Protein AF-A0A9W6ZUV3-F1 (afdb_monomer_lite)

pLDDT: mean 76.98, std 21.18, range [39.19, 98.31]

Secondary structure (DSSP, 8-state):
-EEEEE-TT--TTHHHHHHHHHHHHHHHTS-EEEEEEE--TTGGGG---EEEEEE--SSHHHHHHHHHTSHHHHTT-EEEEEE----S--TTSSS----TT-TT--S-----TTTTTPPPGGG-TT--

Organism: NCBI:txid2557542

InterPro domains:
  IPR005545 YCII-related [PF03795] (5-86)
  IPR011008 Dimeric alpha-beta barrel [SSF54909] (9-85)
  IPR051807 Secondary metabolite biosynthesis-associated protein [PTHR33606] (9-88)

Radius of gyration: 17.1 Å; chains: 1; bounding box: 30×35×51 Å

Sequence (128 aa):
MAWCIDKADGVEGLRGRTRSRHLEYLTQSGRVVAAGPLFERGGEEEGPVGSLVILNAVSMEDARTFVEEDPYNEAGLFGEVTVRRINEADVSGKHGIGNKYEPEYRDPVEYELEDVGGYEKEKTPWLI

Foldseek 3Di:
DKWFFFDPVQPPCLCVVQVVVLVCLQVVVVFWPDKDFDDDPVPPVVHGGTMDTDGDAPDLVRQVVSVCPRSCNVSVGTPDMDDDDDDQQPLVLPDRCDDPVCVVRRDSDSDDSVRSPHDDCVRCVPPD

Structure (mmCIF, N/CA/C/O backbone):
data_AF-A0A9W6ZUV3-F1
#
_entry.id   AF-A0A9W6ZUV3-F1
#
loop_
_atom_site.group_PDB
_atom_site.id
_atom_site.type_symbol
_atom_site.label_atom_id
_atom_site.label_alt_id
_atom_site.label_comp_id
_atom_site.label_asym_id
_atom_site.label_entity_id
_atom_site.label_seq_id
_atom_site.pdbx_PDB_ins_code
_atom_site.Cartn_x
_atom_site.Cartn_y
_atom_site.Cartn_z
_atom_site.occupancy
_atom_site.B_iso_or_equiv
_atom_site.auth_seq_id
_atom_site.auth_comp_id
_atom_site.auth_asym_id
_atom_site.auth_atom_id
_atom_site.pdbx_PDB_model_num
ATOM 1 N N . MET A 1 1 ? 0.740 -1.193 8.320 1.00 92.56 1 MET A N 1
ATOM 2 C CA . MET A 1 1 ? 1.457 -1.104 7.031 1.00 92.56 1 MET A CA 1
ATOM 3 C C . MET A 1 1 ? 1.088 -2.281 6.151 1.00 92.56 1 MET A C 1
ATOM 5 O O . MET A 1 1 ? 0.877 -3.376 6.668 1.00 92.56 1 MET A O 1
ATOM 9 N N . ALA A 1 2 ? 1.100 -2.056 4.848 1.00 97.19 2 ALA A N 1
ATOM 10 C CA . ALA A 1 2 ? 1.035 -3.059 3.806 1.00 97.19 2 ALA A CA 1
ATOM 11 C C . ALA A 1 2 ? 2.252 -2.884 2.894 1.00 97.19 2 ALA A C 1
ATOM 13 O O . ALA A 1 2 ? 2.508 -1.786 2.403 1.00 97.19 2 ALA A O 1
ATOM 14 N N . TRP A 1 3 ? 3.021 -3.951 2.733 1.00 97.81 3 TRP A N 1
ATOM 15 C CA . TRP A 1 3 ? 4.139 -4.055 1.808 1.00 97.81 3 TRP A CA 1
ATOM 16 C C . TRP A 1 3 ? 3.718 -5.008 0.695 1.00 97.81 3 TRP A C 1
ATOM 18 O O . TRP A 1 3 ? 3.544 -6.200 0.950 1.00 97.81 3 TRP A O 1
ATOM 28 N N . CYS A 1 4 ? 3.513 -4.479 -0.504 1.00 97.62 4 CYS A N 1
ATOM 29 C CA . CYS A 1 4 ? 3.001 -5.227 -1.645 1.00 97.62 4 CYS A CA 1
ATOM 30 C C . CYS A 1 4 ? 4.066 -5.262 -2.740 1.00 97.62 4 CYS A C 1
ATOM 32 O O . CYS A 1 4 ? 4.550 -4.207 -3.145 1.00 97.62 4 CYS A O 1
ATOM 34 N N . ILE A 1 5 ? 4.426 -6.449 -3.219 1.00 96.62 5 ILE A N 1
ATOM 35 C CA . ILE A 1 5 ? 5.358 -6.642 -4.333 1.00 96.62 5 ILE A CA 1
ATOM 36 C C . ILE A 1 5 ? 4.553 -7.018 -5.572 1.00 96.62 5 ILE A C 1
ATOM 38 O O . ILE A 1 5 ? 3.717 -7.925 -5.523 1.00 96.62 5 ILE A O 1
ATOM 42 N N . ASP A 1 6 ? 4.784 -6.303 -6.669 1.00 95.31 6 ASP A N 1
ATOM 43 C CA . ASP A 1 6 ? 4.157 -6.576 -7.959 1.00 95.31 6 ASP A CA 1
ATOM 44 C C . ASP A 1 6 ? 4.676 -7.925 -8.498 1.00 95.31 6 ASP A C 1
ATOM 46 O O . ASP A 1 6 ? 5.790 -8.358 -8.194 1.00 95.31 6 ASP A O 1
ATOM 50 N N . LYS A 1 7 ? 3.875 -8.641 -9.291 1.00 93.56 7 LYS A N 1
ATOM 51 C CA . LYS A 1 7 ? 4.337 -9.898 -9.896 1.00 93.56 7 LYS A CA 1
ATOM 52 C C . LYS A 1 7 ? 5.512 -9.655 -10.849 1.00 93.56 7 LYS A C 1
ATOM 54 O O . LYS A 1 7 ? 5.503 -8.699 -11.619 1.00 93.56 7 LYS A O 1
ATOM 59 N N . ALA A 1 8 ? 6.482 -10.572 -10.849 1.00 82.94 8 ALA A N 1
ATOM 60 C CA . ALA A 1 8 ? 7.664 -10.504 -11.716 1.00 82.94 8 ALA A CA 1
ATOM 61 C C . ALA A 1 8 ? 7.333 -10.638 -13.214 1.00 82.94 8 ALA A C 1
ATOM 63 O O . ALA A 1 8 ? 8.040 -10.091 -14.053 1.00 82.94 8 ALA A O 1
ATOM 64 N N . ASP A 1 9 ? 6.245 -11.335 -13.554 1.00 73.88 9 ASP A N 1
ATOM 65 C CA . ASP A 1 9 ? 5.695 -11.399 -14.914 1.00 73.88 9 ASP A CA 1
ATOM 66 C C . ASP A 1 9 ? 4.763 -10.218 -15.230 1.00 73.88 9 ASP A C 1
ATOM 68 O O . ASP A 1 9 ? 4.047 -10.264 -16.232 1.00 73.88 9 ASP A O 1
ATOM 72 N N . GLY A 1 10 ? 4.792 -9.193 -14.361 1.00 59.16 10 GLY A N 1
ATOM 73 C CA . GLY A 1 10 ? 4.037 -7.947 -14.358 1.00 59.16 10 GLY A CA 1
ATOM 74 C C . GLY A 1 10 ? 3.217 -7.757 -15.614 1.00 59.16 10 GLY A C 1
ATOM 75 O O . GLY A 1 10 ? 3.744 -7.296 -16.623 1.00 59.16 10 GLY A O 1
ATOM 76 N N . VAL A 1 11 ? 1.936 -8.143 -15.540 1.00 66.31 11 VAL A N 1
ATOM 77 C CA . VAL A 1 11 ? 1.002 -8.107 -16.670 1.00 66.31 11 VAL A CA 1
ATOM 78 C C . VAL A 1 11 ? 1.146 -6.752 -17.352 1.00 66.31 11 VAL A C 1
ATOM 80 O O . VAL A 1 11 ? 0.791 -5.726 -16.770 1.00 66.31 11 VAL A O 1
ATOM 83 N N . GLU A 1 12 ? 1.738 -6.737 -18.545 1.00 74.81 12 GLU A N 1
ATOM 84 C CA . GLU A 1 12 ? 2.326 -5.529 -19.122 1.00 74.81 12 GLU A CA 1
ATOM 85 C C . GLU A 1 12 ? 1.331 -4.352 -19.097 1.00 74.81 12 GLU A C 1
ATOM 87 O O . GLU A 1 12 ? 0.171 -4.451 -19.524 1.00 74.81 12 GLU A O 1
ATOM 92 N N . GLY A 1 13 ? 1.749 -3.236 -18.492 1.00 86.94 13 GLY A N 1
ATOM 93 C CA . GLY A 1 13 ? 0.943 -2.020 -18.345 1.00 86.94 13 GLY A CA 1
ATOM 94 C C . GLY A 1 13 ? -0.240 -2.089 -17.362 1.00 86.94 13 GLY A C 1
ATOM 95 O O . GLY A 1 13 ? -0.977 -1.108 -17.258 1.00 86.94 13 GLY A O 1
ATOM 96 N N . LEU A 1 14 ? -0.451 -3.193 -16.633 1.00 93.56 14 LEU A N 1
ATOM 97 C CA . LEU A 1 14 ? -1.569 -3.350 -15.688 1.00 93.56 14 LEU A CA 1
ATOM 98 C C . LEU A 1 14 ? -1.552 -2.281 -14.598 1.00 93.56 14 LEU A C 1
ATOM 100 O O . LEU A 1 14 ? -2.570 -1.632 -14.367 1.00 93.56 14 LEU A O 1
ATOM 104 N N . ARG A 1 15 ? -0.382 -2.024 -14.003 1.00 94.38 15 ARG A N 1
ATOM 105 C CA . ARG A 1 15 ? -0.209 -0.941 -13.030 1.00 94.38 15 ARG A CA 1
ATOM 106 C C . ARG A 1 15 ? -0.665 0.400 -13.601 1.00 94.38 15 ARG A C 1
ATOM 108 O O . ARG A 1 15 ? -1.465 1.087 -12.979 1.00 94.38 15 ARG A O 1
ATOM 115 N N . GLY A 1 16 ? -0.220 0.750 -14.808 1.00 94.00 16 GLY A N 1
ATOM 116 C CA . GLY A 1 16 ? -0.600 2.003 -15.466 1.00 94.00 16 GLY A CA 1
ATOM 117 C C . GLY A 1 16 ? -2.112 2.134 -15.677 1.00 94.00 16 GLY A C 1
ATOM 118 O O . GLY A 1 16 ? -2.683 3.175 -15.360 1.00 94.00 16 GLY A O 1
ATOM 119 N N . ARG A 1 17 ? -2.774 1.066 -16.143 1.00 96.00 17 ARG A N 1
ATOM 120 C CA . ARG A 1 17 ? -4.230 1.048 -16.383 1.00 96.00 17 ARG A CA 1
ATOM 121 C C . ARG A 1 17 ? -5.056 1.135 -15.097 1.00 96.00 17 ARG A C 1
ATOM 123 O O . ARG A 1 17 ? -6.130 1.728 -15.107 1.00 96.00 17 ARG A O 1
ATOM 130 N N . THR A 1 18 ? -4.564 0.561 -14.002 1.00 96.88 18 THR A N 1
ATOM 131 C CA . THR A 1 18 ? -5.293 0.489 -12.724 1.00 96.88 18 THR A CA 1
ATOM 132 C C . THR A 1 18 ? -4.979 1.665 -11.788 1.00 96.88 18 THR A C 1
ATOM 134 O O . THR A 1 18 ? -5.743 1.944 -10.864 1.00 96.88 18 THR A O 1
ATOM 137 N N . ARG A 1 19 ? -3.897 2.413 -12.052 1.00 96.44 19 ARG A N 1
ATOM 138 C CA . ARG A 1 19 ? -3.347 3.446 -11.159 1.00 96.44 19 ARG A CA 1
ATOM 139 C C . ARG A 1 19 ? -4.362 4.474 -10.681 1.00 96.44 19 ARG A C 1
ATOM 141 O O . ARG A 1 19 ? -4.370 4.793 -9.497 1.00 96.44 19 ARG A O 1
ATOM 148 N N . SER A 1 20 ? -5.206 4.997 -11.568 1.00 97.88 20 SER A N 1
ATOM 149 C CA . SER A 1 20 ? -6.175 6.032 -11.186 1.00 97.88 20 SER A CA 1
ATOM 150 C C . SER A 1 20 ? -7.177 5.521 -10.149 1.00 97.88 20 SER A C 1
ATOM 152 O O . SER A 1 20 ? -7.421 6.210 -9.166 1.00 97.88 20 SER A O 1
ATOM 154 N N . ARG A 1 21 ? -7.680 4.289 -10.317 1.00 98.31 21 ARG A N 1
ATOM 155 C CA . ARG A 1 21 ? -8.601 3.656 -9.358 1.00 98.31 21 ARG A CA 1
ATOM 156 C C . ARG A 1 21 ? -7.917 3.385 -8.023 1.00 98.31 21 ARG A C 1
ATOM 158 O O . ARG A 1 21 ? -8.500 3.653 -6.983 1.00 98.31 21 ARG A O 1
ATOM 165 N N . HIS A 1 22 ? -6.678 2.894 -8.057 1.00 97.88 22 HIS A N 1
ATOM 166 C CA . HIS A 1 22 ? -5.876 2.683 -6.851 1.00 97.88 22 HIS A CA 1
ATOM 167 C C . HIS A 1 22 ? -5.687 3.987 -6.057 1.00 97.88 22 HIS A C 1
ATOM 169 O O . HIS A 1 22 ? -5.973 4.038 -4.865 1.00 97.88 22 HIS A O 1
ATOM 175 N N . LEU A 1 23 ? -5.268 5.073 -6.714 1.00 97.38 23 LEU A N 1
ATOM 176 C CA . LEU A 1 23 ? -5.076 6.367 -6.049 1.00 97.38 23 LEU A CA 1
ATOM 177 C C . LEU A 1 23 ? -6.385 6.945 -5.499 1.00 97.38 23 LEU A C 1
ATOM 179 O O . LEU A 1 23 ? -6.396 7.516 -4.409 1.00 97.38 23 LEU A O 1
ATOM 183 N N . GLU A 1 24 ? -7.486 6.790 -6.232 1.00 97.62 24 GLU A N 1
ATOM 184 C CA . GLU A 1 24 ? -8.810 7.200 -5.771 1.00 97.62 24 GLU A CA 1
ATOM 185 C C . GLU A 1 24 ? -9.232 6.412 -4.523 1.00 97.62 24 GLU A C 1
ATOM 187 O O . GLU A 1 24 ? -9.605 7.022 -3.526 1.00 97.62 24 GLU A O 1
ATOM 192 N N . TYR A 1 25 ? -9.062 5.086 -4.526 1.00 97.56 25 TYR A N 1
ATOM 193 C CA . TYR A 1 25 ? -9.336 4.218 -3.376 1.00 97.56 25 TYR A CA 1
ATOM 194 C C . TYR A 1 25 ? -8.547 4.646 -2.130 1.00 97.56 25 TYR A C 1
ATOM 196 O O . TYR A 1 25 ? -9.120 4.861 -1.058 1.00 97.56 25 TYR A O 1
ATOM 204 N N . LEU A 1 26 ? -7.233 4.856 -2.279 1.00 94.31 26 LEU A N 1
ATOM 205 C CA . LEU A 1 26 ? -6.378 5.286 -1.173 1.00 94.31 26 LEU A CA 1
ATOM 206 C C . LEU A 1 26 ? -6.789 6.657 -0.623 1.00 94.31 26 LEU A C 1
ATOM 208 O O . LEU A 1 26 ? -6.892 6.822 0.594 1.00 94.31 26 LEU A O 1
ATOM 212 N N . THR A 1 27 ? -7.038 7.637 -1.495 1.00 89.94 27 THR A N 1
ATOM 213 C CA . THR A 1 27 ? -7.353 9.013 -1.077 1.00 89.94 27 THR A CA 1
ATOM 214 C C . THR A 1 27 ? -8.757 9.146 -0.487 1.00 89.94 27 THR A C 1
ATOM 216 O O . THR A 1 27 ? -8.913 9.791 0.549 1.00 89.94 27 THR A O 1
ATOM 219 N N . GLN A 1 28 ? -9.767 8.497 -1.076 1.00 89.69 28 GLN A N 1
ATOM 220 C CA . GLN A 1 28 ? -11.147 8.522 -0.575 1.00 89.69 28 GLN A CA 1
ATOM 221 C C . GLN A 1 28 ? -11.310 7.804 0.765 1.00 89.69 28 GLN A C 1
ATOM 223 O O . GLN A 1 28 ? -12.221 8.138 1.520 1.00 89.69 28 GLN A O 1
ATOM 228 N N . SER A 1 29 ? -10.423 6.859 1.096 1.00 88.50 29 SER A N 1
ATOM 229 C CA . SER A 1 29 ? -10.483 6.148 2.376 1.00 88.50 29 SER A CA 1
ATOM 230 C C . SER A 1 29 ? -10.389 7.075 3.593 1.00 88.50 29 SER A C 1
ATOM 232 O O . SER A 1 29 ? -10.941 6.760 4.645 1.00 88.50 29 SER A O 1
ATOM 234 N N . GLY A 1 30 ? -9.643 8.183 3.484 1.00 83.38 30 GLY A N 1
ATOM 235 C CA . GLY A 1 30 ? -9.302 9.055 4.611 1.00 83.38 30 GLY A CA 1
ATOM 236 C C . GLY A 1 30 ? -8.414 8.406 5.686 1.00 83.38 30 GLY A C 1
ATOM 237 O O . GLY A 1 30 ? -8.157 9.030 6.713 1.00 83.38 30 GLY A O 1
ATOM 238 N N . ARG A 1 31 ? -7.940 7.169 5.476 1.00 83.38 31 ARG A N 1
ATOM 239 C CA . ARG A 1 31 ? -7.194 6.374 6.472 1.00 83.38 31 ARG A CA 1
ATOM 240 C C . ARG A 1 31 ? -5.705 6.231 6.158 1.00 83.38 31 ARG A C 1
ATOM 242 O O . ARG A 1 31 ? -4.945 5.783 7.015 1.00 83.38 31 ARG A O 1
ATOM 249 N N . VAL A 1 32 ? -5.279 6.576 4.944 1.00 86.06 32 VAL A N 1
ATOM 250 C CA . VAL A 1 32 ? -3.884 6.449 4.500 1.00 86.06 32 VAL A CA 1
ATOM 251 C C . VAL A 1 32 ? -3.042 7.591 5.069 1.00 86.06 32 VAL A C 1
ATOM 253 O O . VAL A 1 32 ? -3.344 8.762 4.863 1.00 86.06 32 VAL A O 1
ATOM 256 N N . VAL A 1 33 ? -1.967 7.236 5.772 1.00 85.25 33 VAL A N 1
ATOM 257 C CA . VAL A 1 33 ? -0.977 8.168 6.335 1.00 85.25 33 VAL A CA 1
ATOM 258 C C . VAL A 1 33 ? 0.105 8.479 5.304 1.00 85.25 33 VAL A C 1
ATOM 260 O O . VAL A 1 33 ? 0.477 9.631 5.114 1.00 85.25 33 VAL A O 1
ATOM 263 N N . ALA A 1 34 ? 0.604 7.445 4.625 1.00 88.81 34 ALA A N 1
ATOM 264 C CA . ALA A 1 34 ? 1.596 7.562 3.565 1.00 88.81 34 ALA A CA 1
ATOM 265 C C . ALA A 1 34 ? 1.447 6.392 2.594 1.00 88.81 34 ALA A C 1
ATOM 267 O O . ALA A 1 34 ? 1.195 5.265 3.017 1.00 88.81 34 ALA A O 1
ATOM 268 N N . ALA A 1 35 ? 1.629 6.635 1.301 1.00 94.75 35 ALA A N 1
ATOM 269 C CA . ALA A 1 35 ? 1.659 5.576 0.304 1.00 94.75 35 ALA A CA 1
ATOM 270 C C . ALA A 1 35 ? 2.578 5.952 -0.857 1.00 94.75 35 ALA A C 1
ATOM 272 O O . ALA A 1 35 ? 2.655 7.122 -1.232 1.00 94.75 35 ALA A O 1
ATOM 273 N N . GLY A 1 36 ? 3.252 4.966 -1.442 1.00 95.38 36 GLY A N 1
ATOM 274 C CA . GLY A 1 36 ? 4.124 5.205 -2.585 1.00 95.38 36 GLY A CA 1
ATOM 275 C C . GLY A 1 36 ? 4.620 3.930 -3.262 1.00 95.38 36 GLY A C 1
ATOM 276 O O . GLY A 1 36 ? 4.547 2.846 -2.675 1.00 95.38 36 GLY A O 1
ATOM 277 N N . PRO A 1 37 ? 5.104 4.047 -4.511 1.00 95.69 37 PRO A N 1
ATOM 278 C CA . PRO A 1 37 ? 5.762 2.949 -5.200 1.00 95.69 37 PRO A CA 1
ATOM 279 C C . PRO A 1 37 ? 7.069 2.547 -4.508 1.00 95.69 37 PRO A C 1
ATOM 281 O O . PRO A 1 37 ? 7.791 3.387 -3.973 1.00 95.69 37 PRO A O 1
ATOM 284 N N . LEU A 1 38 ? 7.378 1.257 -4.569 1.00 94.50 38 LEU A N 1
ATOM 285 C CA . LEU A 1 38 ? 8.695 0.717 -4.248 1.00 94.50 38 LEU A CA 1
ATOM 286 C C . LEU A 1 38 ? 9.530 0.653 -5.525 1.00 94.50 38 LEU A C 1
ATOM 288 O O . LEU A 1 38 ? 9.011 0.269 -6.571 1.00 94.50 38 LEU A O 1
ATOM 292 N N . PHE A 1 39 ? 10.814 0.982 -5.424 1.00 91.75 39 PHE A N 1
ATOM 293 C CA . PHE A 1 39 ? 11.781 0.882 -6.515 1.00 91.75 39 PHE A CA 1
ATOM 294 C C . PHE A 1 39 ? 12.953 0.006 -6.085 1.00 91.75 39 PHE A C 1
ATOM 296 O O . PHE A 1 39 ? 13.329 -0.005 -4.909 1.00 91.75 39 PHE A O 1
ATOM 303 N N . GLU A 1 40 ? 13.538 -0.712 -7.039 1.00 87.25 40 GLU A N 1
ATOM 304 C CA . GLU A 1 40 ? 14.823 -1.374 -6.837 1.00 87.25 40 GLU A CA 1
ATOM 305 C C . GLU A 1 40 ? 15.988 -0.384 -6.966 1.00 87.25 40 GLU A C 1
ATOM 307 O O . GLU A 1 40 ? 15.811 0.828 -7.096 1.00 87.25 40 GLU A O 1
ATOM 312 N N . ARG A 1 41 ? 17.220 -0.895 -6.874 1.00 83.88 41 ARG A N 1
ATOM 313 C CA . ARG A 1 41 ? 18.443 -0.087 -6.832 1.00 83.88 41 ARG A CA 1
ATOM 314 C C . ARG A 1 41 ? 18.620 0.824 -8.056 1.00 83.88 41 ARG A C 1
ATOM 316 O O . ARG A 1 41 ? 19.276 1.854 -7.910 1.00 83.88 41 ARG A O 1
ATOM 323 N N . GLY A 1 42 ? 18.061 0.471 -9.216 1.00 75.56 42 GLY A N 1
ATOM 324 C CA . GLY A 1 42 ? 18.061 1.320 -10.413 1.00 75.56 42 GLY A CA 1
ATOM 325 C C . GLY A 1 42 ? 17.146 2.545 -10.322 1.00 75.56 42 GLY A C 1
ATOM 326 O O . GLY A 1 42 ? 17.233 3.440 -11.158 1.00 75.56 42 GLY A O 1
ATOM 327 N N . GLY A 1 43 ? 16.321 2.640 -9.277 1.00 80.38 43 GLY A N 1
ATOM 328 C CA . GLY A 1 43 ? 15.460 3.789 -9.028 1.00 80.38 43 GLY A CA 1
ATOM 329 C C . GLY A 1 43 ? 14.272 3.856 -9.985 1.00 80.38 43 GLY A C 1
ATOM 330 O O . GLY A 1 43 ? 13.755 2.840 -10.439 1.00 80.38 43 GLY A O 1
ATOM 331 N N . GLU A 1 44 ? 13.809 5.073 -10.266 1.00 81.44 44 GLU A N 1
ATOM 332 C CA . GLU A 1 44 ? 12.564 5.299 -11.010 1.00 81.44 44 GLU A CA 1
ATOM 333 C C . GLU A 1 44 ? 12.627 4.870 -12.483 1.00 81.44 44 GLU A C 1
ATOM 335 O O . GLU A 1 44 ? 11.585 4.562 -13.064 1.00 81.44 44 GLU A O 1
ATOM 340 N N . GLU A 1 45 ? 13.824 4.811 -13.080 1.00 81.81 45 GLU A N 1
ATOM 341 C CA . GLU A 1 45 ? 14.011 4.461 -14.497 1.00 81.81 45 GLU A CA 1
ATOM 342 C C . GLU A 1 45 ? 13.622 3.010 -14.813 1.00 81.81 45 GLU A C 1
ATOM 344 O O . GLU A 1 45 ? 13.134 2.727 -15.906 1.00 81.81 45 GLU A O 1
ATOM 349 N N . GLU A 1 46 ? 13.783 2.099 -13.850 1.00 83.62 46 GLU A N 1
ATOM 350 C CA . GLU A 1 46 ? 13.399 0.684 -13.982 1.00 83.62 46 GLU A CA 1
ATOM 351 C C . GLU A 1 46 ? 11.908 0.450 -13.690 1.00 83.62 46 GLU A C 1
ATOM 353 O O . GLU A 1 46 ? 11.370 -0.630 -13.935 1.00 83.62 46 GLU A O 1
ATOM 358 N N . GLY A 1 47 ? 11.216 1.490 -13.223 1.00 87.25 47 GLY A N 1
ATOM 359 C CA . GLY A 1 47 ? 9.818 1.428 -12.848 1.00 87.25 47 GLY A CA 1
ATOM 360 C C . GLY A 1 47 ? 9.579 0.808 -11.465 1.00 87.25 47 GLY A C 1
ATOM 361 O O . GLY A 1 47 ? 10.479 0.284 -10.810 1.00 87.25 47 GLY A O 1
ATOM 362 N N . PRO A 1 48 ? 8.340 0.923 -10.968 1.00 92.81 48 PRO A N 1
ATOM 363 C CA . PRO A 1 48 ? 7.980 0.434 -9.648 1.00 92.81 48 PRO A CA 1
ATOM 364 C C . PRO A 1 48 ? 7.896 -1.096 -9.610 1.00 92.81 48 PRO A C 1
ATOM 366 O O . PRO A 1 48 ? 7.319 -1.711 -10.503 1.00 92.81 48 PRO A O 1
ATOM 369 N N . VAL A 1 49 ? 8.380 -1.683 -8.518 1.00 94.06 49 VAL A N 1
ATOM 370 C CA . VAL A 1 49 ? 8.326 -3.132 -8.235 1.00 94.06 49 VAL A CA 1
ATOM 371 C C . VAL A 1 49 ? 7.287 -3.497 -7.174 1.00 94.06 49 VAL A C 1
ATOM 373 O O . VAL A 1 49 ? 7.165 -4.648 -6.762 1.00 94.06 49 VAL A O 1
ATOM 376 N N . GLY A 1 50 ? 6.544 -2.511 -6.679 1.00 95.44 50 GLY A N 1
ATOM 377 C CA . GLY A 1 50 ? 5.600 -2.710 -5.593 1.00 95.44 50 GLY A CA 1
ATOM 378 C C . GLY A 1 50 ? 5.027 -1.413 -5.052 1.00 95.44 50 GLY A C 1
ATOM 379 O O . GLY A 1 50 ? 5.204 -0.332 -5.623 1.00 95.44 50 GLY A O 1
ATOM 380 N N . SER A 1 51 ? 4.346 -1.524 -3.920 1.00 97.38 51 SER A N 1
ATOM 381 C CA . SER A 1 51 ? 3.763 -0.413 -3.180 1.00 97.38 51 SER A CA 1
ATOM 382 C C . SER A 1 51 ? 3.975 -0.602 -1.681 1.00 97.38 51 SER A C 1
ATOM 384 O O . SER A 1 51 ? 3.798 -1.694 -1.142 1.00 97.38 51 SER A O 1
ATOM 386 N N . LEU A 1 52 ? 4.292 0.490 -0.993 1.00 97.62 52 LEU A N 1
ATOM 387 C CA . LEU A 1 52 ? 4.201 0.587 0.458 1.00 97.62 52 LEU A CA 1
ATOM 388 C C . LEU A 1 52 ? 3.000 1.462 0.805 1.00 97.62 52 LEU A C 1
ATOM 390 O O . LEU A 1 52 ? 2.890 2.579 0.305 1.00 97.62 52 LEU A O 1
ATOM 394 N N . VAL A 1 53 ? 2.129 0.967 1.684 1.00 96.44 53 VAL A N 1
ATOM 395 C CA . VAL A 1 53 ? 0.981 1.713 2.211 1.00 96.44 53 VAL A CA 1
ATOM 396 C C . VAL A 1 53 ? 1.013 1.693 3.736 1.00 96.44 53 VAL A C 1
ATOM 398 O O . VAL A 1 53 ? 1.015 0.643 4.381 1.00 96.44 53 VAL A O 1
ATOM 401 N N . ILE A 1 54 ? 1.025 2.869 4.345 1.00 92.88 54 ILE A N 1
ATOM 402 C CA . ILE A 1 54 ? 0.823 3.072 5.775 1.00 92.88 54 ILE A CA 1
ATOM 403 C C . ILE A 1 54 ? -0.588 3.619 5.951 1.00 92.88 54 ILE A C 1
ATOM 405 O O . ILE A 1 54 ? -0.925 4.668 5.410 1.00 92.88 54 ILE A O 1
ATOM 409 N N . LEU A 1 55 ? -1.406 2.895 6.708 1.00 87.75 55 LEU A N 1
ATOM 410 C CA . LEU A 1 55 ? -2.807 3.211 6.939 1.00 87.75 55 LEU A CA 1
ATOM 411 C C . LEU A 1 55 ? -3.190 2.975 8.396 1.00 87.75 55 LEU A C 1
ATOM 413 O O . LEU A 1 55 ? -2.607 2.111 9.062 1.00 87.75 55 LEU A O 1
ATOM 417 N N . ASN A 1 56 ? -4.208 3.706 8.832 1.00 83.00 56 ASN A N 1
ATOM 418 C CA . ASN A 1 56 ? -4.931 3.453 10.065 1.00 83.00 56 ASN A CA 1
ATOM 419 C C . ASN A 1 56 ? -6.036 2.425 9.817 1.00 83.00 56 ASN A C 1
ATOM 421 O O . ASN A 1 56 ? -6.757 2.491 8.822 1.00 83.00 56 ASN A O 1
ATOM 425 N N . ALA A 1 57 ? -6.157 1.469 10.730 1.00 81.50 57 ALA A N 1
ATOM 426 C CA . ALA A 1 57 ? -7.148 0.406 10.669 1.00 81.50 57 ALA A CA 1
ATOM 427 C C . ALA A 1 57 ? -7.597 0.054 12.086 1.00 81.50 57 ALA A C 1
ATOM 429 O O . ALA A 1 57 ? -6.791 0.071 13.019 1.00 81.50 57 ALA A O 1
ATOM 430 N N . VAL A 1 58 ? -8.872 -0.292 12.248 1.00 78.88 58 VAL A N 1
ATOM 431 C CA . VAL A 1 58 ? -9.436 -0.618 13.574 1.00 78.88 58 VAL A CA 1
ATOM 432 C C . VAL A 1 58 ? -9.034 -2.015 14.054 1.00 78.88 58 VAL A C 1
ATOM 434 O O . VAL A 1 58 ? -9.173 -2.343 15.232 1.00 78.88 58 VAL A O 1
ATOM 437 N N . SER A 1 59 ? -8.517 -2.854 13.153 1.00 79.19 59 SER A N 1
ATOM 438 C CA . SER A 1 59 ? -7.981 -4.178 13.461 1.00 79.19 59 SER A CA 1
ATOM 439 C C . SER A 1 59 ? -7.008 -4.653 12.375 1.00 79.19 59 SER A C 1
ATOM 441 O O . SER A 1 59 ? -6.907 -4.073 11.294 1.00 79.19 59 SER A O 1
ATOM 443 N N . MET A 1 60 ? -6.295 -5.752 12.641 1.00 84.00 60 MET A N 1
ATOM 444 C CA . MET A 1 60 ? -5.480 -6.416 11.613 1.00 84.00 60 MET A CA 1
ATOM 445 C C . MET A 1 60 ? -6.320 -7.005 10.473 1.00 84.00 60 MET A C 1
ATOM 447 O O . MET A 1 60 ? -5.804 -7.164 9.373 1.00 84.00 60 MET A O 1
ATOM 451 N N . GLU A 1 61 ? -7.577 -7.364 10.731 1.00 89.12 61 GLU A N 1
ATOM 452 C CA . GLU A 1 61 ? -8.496 -7.898 9.721 1.00 89.12 61 GLU A CA 1
ATOM 453 C C . GLU A 1 61 ? -9.037 -6.784 8.817 1.00 89.12 61 GLU A C 1
ATOM 455 O O . GLU A 1 61 ? -9.013 -6.932 7.600 1.00 89.12 61 GLU A O 1
ATOM 460 N N . ASP A 1 62 ? -9.391 -5.630 9.394 1.00 86.06 62 ASP A N 1
ATOM 461 C CA . ASP A 1 62 ? -9.750 -4.410 8.653 1.00 86.06 62 ASP A CA 1
ATOM 462 C C . ASP A 1 62 ? -8.585 -3.963 7.752 1.00 86.06 62 ASP A C 1
ATOM 464 O O . ASP A 1 62 ? -8.771 -3.719 6.564 1.00 86.06 62 ASP A O 1
ATOM 468 N N . ALA A 1 63 ? -7.350 -3.978 8.273 1.00 91.56 63 ALA A N 1
ATOM 469 C CA . ALA A 1 63 ? -6.159 -3.660 7.483 1.00 91.56 63 ALA A CA 1
ATOM 470 C C . ALA A 1 63 ? -5.924 -4.633 6.316 1.00 91.56 63 ALA A C 1
ATOM 472 O O . ALA A 1 63 ? -5.450 -4.214 5.265 1.00 91.56 63 ALA A O 1
ATOM 473 N N . ARG A 1 64 ? -6.202 -5.931 6.501 1.00 96.06 64 ARG A N 1
ATOM 474 C CA . ARG A 1 64 ? -6.067 -6.931 5.430 1.00 96.06 64 ARG A CA 1
ATOM 475 C C . ARG A 1 64 ? -7.139 -6.746 4.372 1.00 96.06 64 ARG A C 1
ATOM 477 O O . ARG A 1 64 ? -6.786 -6.656 3.206 1.00 96.06 64 ARG A O 1
ATOM 484 N N . THR A 1 65 ? -8.391 -6.598 4.796 1.00 96.56 65 THR A N 1
ATOM 485 C CA . THR A 1 65 ? -9.534 -6.361 3.904 1.00 96.56 65 THR A CA 1
ATOM 486 C C . THR A 1 65 ? -9.281 -5.138 3.024 1.00 96.56 65 THR A C 1
ATOM 488 O O . THR A 1 65 ? -9.417 -5.217 1.810 1.00 96.56 65 THR A O 1
ATOM 491 N N . PHE A 1 66 ? -8.782 -4.043 3.607 1.00 96.06 66 PHE A N 1
ATOM 492 C CA . PHE A 1 66 ? -8.426 -2.839 2.851 1.00 96.06 66 PHE A CA 1
ATOM 493 C C . PHE A 1 66 ? -7.402 -3.100 1.733 1.00 96.06 66 PHE A C 1
ATOM 495 O O . PHE A 1 66 ? -7.486 -2.542 0.645 1.00 96.06 66 PHE A O 1
ATOM 502 N N . VAL A 1 67 ? -6.398 -3.939 1.989 1.00 97.19 67 VAL A N 1
ATOM 503 C CA . VAL A 1 67 ? -5.376 -4.256 0.980 1.00 97.19 67 VAL A CA 1
ATOM 504 C C . VAL A 1 67 ? -5.898 -5.275 -0.032 1.00 97.19 67 VAL A C 1
ATOM 506 O O . VAL A 1 67 ? -5.510 -5.230 -1.196 1.00 97.19 67 VAL A O 1
ATOM 509 N N . GLU A 1 68 ? -6.784 -6.178 0.389 1.00 97.56 68 GLU A N 1
ATOM 510 C CA . GLU A 1 68 ? -7.440 -7.148 -0.488 1.00 97.56 68 GLU A CA 1
ATOM 511 C C . GLU A 1 68 ? -8.354 -6.464 -1.516 1.00 97.56 68 GLU A C 1
ATOM 513 O O . GLU A 1 68 ? -8.357 -6.865 -2.681 1.00 97.56 68 GLU A O 1
ATOM 518 N N . GLU A 1 69 ? -9.051 -5.405 -1.099 1.00 98.00 69 GLU A N 1
ATOM 519 C CA . GLU A 1 69 ? -9.937 -4.568 -1.922 1.00 98.00 69 GLU A CA 1
ATOM 520 C C . GLU A 1 69 ? -9.202 -3.467 -2.708 1.00 98.00 69 GLU A C 1
ATOM 522 O O . GLU A 1 69 ? -9.818 -2.738 -3.488 1.00 98.00 69 GLU A O 1
ATOM 527 N N . ASP A 1 70 ? -7.884 -3.325 -2.532 1.00 98.31 70 ASP A N 1
ATOM 528 C CA . ASP A 1 70 ? -7.097 -2.386 -3.327 1.00 98.31 70 ASP A CA 1
ATOM 529 C C . ASP A 1 70 ? -7.243 -2.739 -4.823 1.00 98.31 70 ASP A C 1
ATOM 531 O O . ASP A 1 70 ? -6.970 -3.881 -5.207 1.00 98.31 70 ASP A O 1
ATOM 535 N N . PRO A 1 71 ? -7.596 -1.786 -5.710 1.00 98.25 71 PRO A N 1
ATOM 536 C CA . PRO A 1 71 ? -7.731 -2.050 -7.139 1.00 98.25 71 PRO A CA 1
ATOM 537 C C . PRO A 1 71 ? -6.510 -2.714 -7.784 1.00 98.25 71 PRO A C 1
ATOM 539 O O . PRO A 1 71 ? -6.667 -3.484 -8.731 1.00 98.25 71 PRO A O 1
ATOM 542 N N . TYR A 1 72 ? -5.291 -2.451 -7.301 1.00 97.69 72 TYR A N 1
ATOM 543 C CA . TYR A 1 72 ? -4.103 -3.184 -7.744 1.00 97.69 72 TYR A CA 1
ATOM 544 C C . TYR A 1 72 ? -4.140 -4.660 -7.338 1.00 97.69 72 TYR A C 1
ATOM 546 O O . TYR A 1 72 ? -3.791 -5.518 -8.153 1.00 97.69 72 TYR A O 1
ATOM 554 N N . ASN A 1 73 ? -4.590 -4.968 -6.124 1.00 97.50 73 ASN A N 1
ATOM 555 C CA . ASN A 1 73 ? -4.751 -6.340 -5.664 1.00 97.50 73 ASN A CA 1
ATOM 556 C C . ASN A 1 73 ? -5.870 -7.063 -6.431 1.00 97.50 73 ASN A C 1
ATOM 558 O O . ASN A 1 73 ? -5.630 -8.141 -6.972 1.00 97.50 73 ASN A O 1
ATOM 562 N N . GLU A 1 74 ? -7.045 -6.441 -6.578 1.00 97.56 74 GLU A N 1
ATOM 563 C CA . GLU A 1 74 ? -8.175 -6.998 -7.341 1.00 97.56 74 GLU A CA 1
ATOM 564 C C . GLU A 1 74 ? -7.817 -7.266 -8.809 1.00 97.56 74 GLU A C 1
ATOM 566 O O . GLU A 1 74 ? -8.224 -8.269 -9.398 1.00 97.56 74 GLU A O 1
ATOM 571 N N . ALA A 1 75 ? -7.019 -6.380 -9.411 1.00 95.75 75 ALA A N 1
ATOM 572 C CA . ALA A 1 75 ? -6.517 -6.545 -10.770 1.00 95.75 75 ALA A CA 1
ATOM 573 C C . ALA A 1 75 ? -5.473 -7.672 -10.895 1.00 95.75 75 ALA A C 1
ATOM 575 O O . ALA A 1 75 ? -5.070 -8.013 -12.009 1.00 95.75 75 ALA A O 1
ATOM 576 N N . GLY A 1 76 ? -5.019 -8.238 -9.774 1.00 95.44 76 GLY A N 1
ATOM 577 C CA . GLY A 1 76 ? -4.005 -9.280 -9.722 1.00 95.44 76 GLY A CA 1
ATOM 578 C C . GLY A 1 76 ? -2.588 -8.770 -9.984 1.00 95.44 76 GLY A C 1
ATOM 579 O O . GLY A 1 76 ? -1.756 -9.570 -10.421 1.00 95.44 76 GLY A O 1
ATOM 580 N N . LEU A 1 77 ? -2.321 -7.475 -9.757 1.00 96.56 77 LEU A N 1
ATOM 581 C CA . LEU A 1 77 ? -0.992 -6.875 -9.914 1.00 96.56 77 LEU A CA 1
ATOM 582 C C . LEU A 1 77 ? -0.020 -7.385 -8.847 1.00 96.56 77 LEU A C 1
ATOM 584 O O . LEU A 1 77 ? 1.118 -7.718 -9.174 1.00 96.56 77 LEU A O 1
ATOM 588 N N . PHE A 1 78 ? -0.460 -7.446 -7.589 1.00 96.38 78 PHE A N 1
ATOM 589 C CA . PHE A 1 78 ? 0.385 -7.891 -6.486 1.00 96.38 78 PHE A CA 1
ATOM 590 C C . PHE A 1 78 ? 0.618 -9.405 -6.551 1.00 96.38 78 PHE A C 1
ATOM 592 O O . PHE A 1 78 ? -0.311 -10.198 -6.715 1.00 96.38 78 PHE A O 1
ATOM 599 N N . GLY A 1 79 ? 1.886 -9.798 -6.460 1.00 95.62 79 GLY A N 1
ATOM 600 C CA . GLY A 1 79 ? 2.323 -11.187 -6.329 1.00 95.62 79 GLY A CA 1
ATOM 601 C C . GLY A 1 79 ? 2.525 -11.593 -4.874 1.00 95.62 79 GL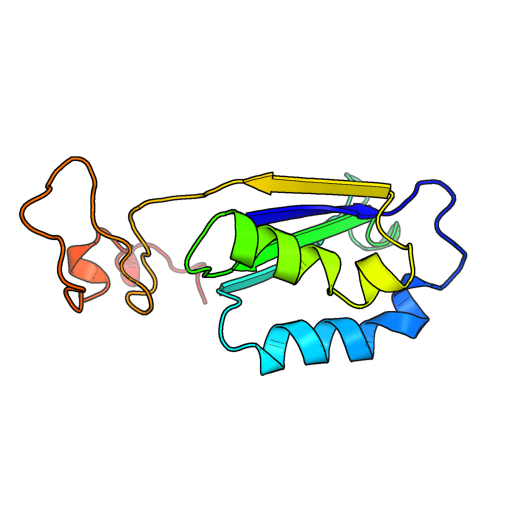Y A C 1
ATOM 602 O O . GLY A 1 79 ? 2.249 -12.733 -4.512 1.00 95.62 79 GLY A O 1
ATOM 603 N N . GLU A 1 80 ? 2.950 -10.648 -4.036 1.00 96.44 80 GLU A N 1
ATOM 604 C CA . GLU A 1 80 ? 3.094 -10.837 -2.596 1.00 96.44 80 GLU A CA 1
ATOM 605 C C . GLU A 1 80 ? 2.502 -9.640 -1.851 1.00 96.44 80 GLU A C 1
ATOM 607 O O . GLU A 1 80 ? 2.742 -8.490 -2.214 1.00 96.44 80 GLU A O 1
ATOM 612 N N . VAL A 1 81 ? 1.753 -9.912 -0.784 1.00 97.44 81 VAL A N 1
ATO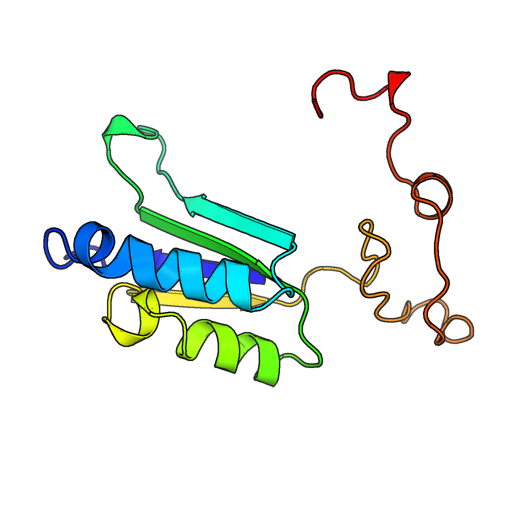M 613 C CA . VAL A 1 81 ? 1.199 -8.893 0.109 1.00 97.44 81 VAL A CA 1
ATOM 614 C C . VAL A 1 81 ? 1.554 -9.250 1.547 1.00 97.44 81 VAL A C 1
ATOM 616 O O . VAL A 1 81 ? 1.154 -10.290 2.067 1.00 97.44 81 VAL A O 1
ATOM 619 N N . THR A 1 82 ? 2.271 -8.353 2.219 1.00 97.94 82 THR A N 1
ATOM 620 C CA . THR A 1 82 ? 2.614 -8.467 3.635 1.00 97.94 82 THR A CA 1
ATOM 621 C C . THR A 1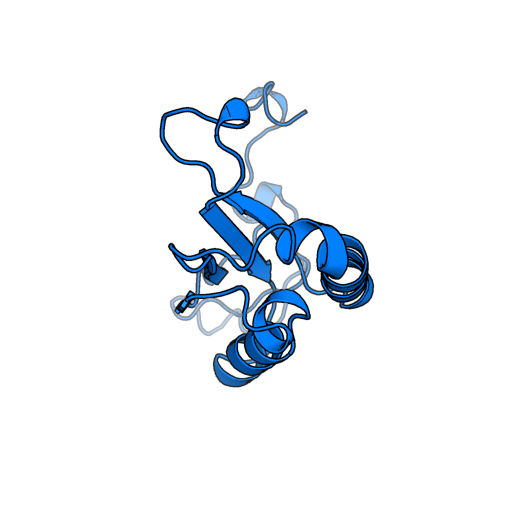 82 ? 1.960 -7.339 4.425 1.00 97.94 82 THR A C 1
ATOM 623 O O . THR A 1 82 ? 2.342 -6.176 4.314 1.00 97.94 82 THR A O 1
ATOM 626 N N . VAL A 1 83 ? 1.010 -7.684 5.298 1.00 96.56 83 VAL A N 1
ATOM 627 C CA . VAL A 1 83 ? 0.380 -6.731 6.226 1.00 96.56 83 VAL A CA 1
ATOM 628 C C . VAL A 1 83 ? 0.974 -6.897 7.620 1.00 96.56 83 VAL A C 1
ATOM 630 O O . VAL A 1 83 ? 0.950 -7.984 8.205 1.00 96.56 83 VAL A O 1
ATOM 633 N N . ARG A 1 84 ? 1.505 -5.808 8.176 1.00 94.25 84 ARG A N 1
ATOM 634 C CA . ARG A 1 84 ? 2.077 -5.766 9.528 1.00 94.25 84 ARG A CA 1
ATOM 635 C C . ARG A 1 84 ? 1.530 -4.574 10.296 1.00 94.25 84 ARG A C 1
ATOM 637 O O . ARG A 1 84 ? 1.406 -3.473 9.759 1.00 94.25 84 ARG A O 1
ATOM 644 N N . ARG A 1 85 ? 1.257 -4.776 11.583 1.00 87.38 85 ARG A N 1
ATOM 645 C CA . ARG A 1 85 ? 1.047 -3.663 12.509 1.00 87.38 85 ARG A CA 1
ATOM 646 C C . ARG A 1 85 ? 2.369 -2.913 12.664 1.00 87.38 85 ARG A C 1
ATOM 648 O O . ARG A 1 85 ? 3.392 -3.540 12.929 1.00 87.38 85 ARG A O 1
ATOM 655 N N . ILE A 1 86 ? 2.332 -1.596 12.496 1.00 74.31 86 ILE A N 1
ATOM 656 C CA . ILE A 1 86 ? 3.432 -0.705 12.869 1.00 74.31 86 ILE A CA 1
ATOM 657 C C . ILE A 1 86 ? 2.893 0.241 13.938 1.00 74.31 86 ILE A C 1
ATOM 659 O O . ILE A 1 86 ? 1.767 0.690 13.790 1.00 74.31 86 ILE A O 1
ATOM 663 N N . ASN A 1 87 ? 3.693 0.476 14.980 1.00 68.88 87 ASN A N 1
ATOM 664 C CA . ASN A 1 87 ? 3.453 1.355 16.135 1.00 68.88 87 ASN A CA 1
ATOM 665 C C . ASN A 1 87 ? 2.284 1.030 17.111 1.00 68.88 87 ASN A C 1
ATOM 667 O O . ASN A 1 87 ? 1.377 0.229 16.857 1.00 68.88 87 ASN A O 1
ATOM 671 N N . GLU A 1 88 ? 2.400 1.673 18.280 1.00 56.16 88 GLU A N 1
ATOM 672 C CA . GLU A 1 88 ? 1.312 2.174 19.148 1.00 56.16 88 GLU A CA 1
ATOM 673 C C . GLU A 1 88 ? 1.337 3.717 19.248 1.00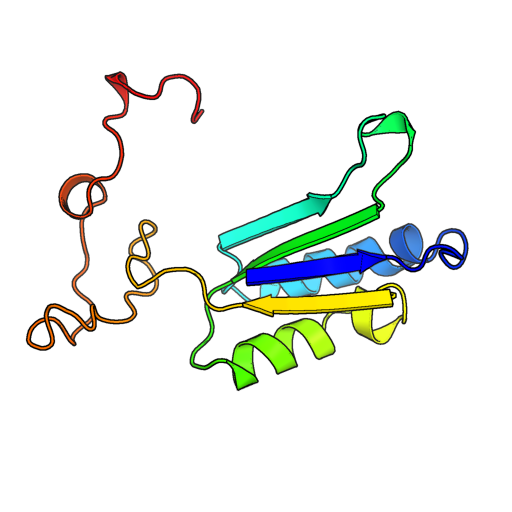 56.16 88 GLU A C 1
ATOM 675 O O . GLU A 1 88 ? 0.403 4.320 19.753 1.00 56.16 88 GLU A O 1
ATOM 680 N N . ALA A 1 89 ? 2.396 4.372 18.752 1.00 52.34 89 ALA A N 1
ATOM 681 C CA . ALA A 1 89 ? 2.555 5.824 18.750 1.00 52.34 89 ALA A CA 1
ATOM 682 C C . ALA A 1 89 ? 2.264 6.378 17.349 1.00 52.34 89 ALA A C 1
ATOM 684 O O . ALA A 1 89 ? 3.157 6.464 16.498 1.00 52.34 89 ALA A O 1
ATOM 685 N N . ASP A 1 90 ? 0.994 6.684 17.086 1.00 55.59 90 ASP A N 1
ATOM 686 C CA . ASP A 1 90 ? 0.597 7.499 15.940 1.00 55.59 90 ASP A CA 1
ATOM 687 C C . ASP A 1 90 ? 1.069 8.942 16.159 1.00 55.59 90 ASP A C 1
ATOM 689 O O . ASP A 1 90 ? 0.394 9.743 16.800 1.00 55.59 90 ASP A O 1
ATOM 693 N N . VAL A 1 91 ? 2.237 9.281 15.609 1.00 51.50 91 VAL A N 1
ATOM 694 C CA . VAL A 1 91 ? 2.783 10.647 15.666 1.00 51.50 91 VAL A CA 1
ATOM 695 C C . VAL A 1 91 ? 1.973 11.646 14.837 1.00 51.50 91 VAL A C 1
ATOM 697 O O . VAL A 1 91 ? 2.245 12.834 14.904 1.00 51.50 91 VAL A O 1
ATOM 700 N N . SER A 1 92 ? 0.987 11.205 14.044 1.00 50.38 92 SER A N 1
ATOM 701 C CA . SER A 1 92 ? 0.092 12.128 13.339 1.00 50.38 92 SER A CA 1
ATOM 702 C C . SER A 1 92 ? -1.001 12.709 14.241 1.00 50.38 92 SER A C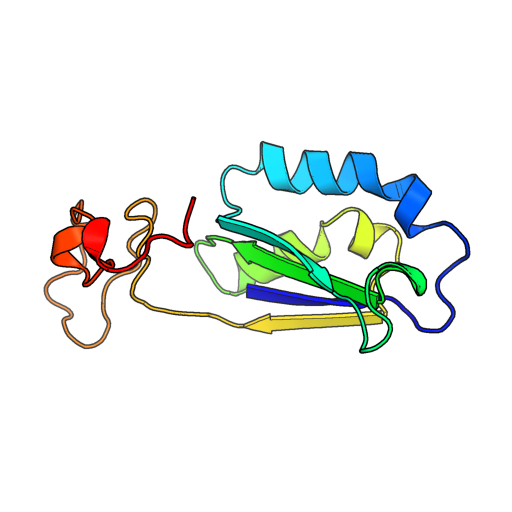 1
ATOM 704 O O . SER A 1 92 ? -1.688 13.636 13.816 1.00 50.38 92 SER A O 1
ATOM 706 N N . GLY A 1 93 ? -1.191 12.154 15.448 1.00 47.88 93 GLY A N 1
ATOM 707 C CA . GLY A 1 93 ? -2.211 12.575 16.414 1.00 47.88 93 GLY A CA 1
ATOM 708 C C . GLY A 1 93 ? -3.658 12.291 15.986 1.00 47.88 93 GLY A C 1
ATOM 709 O O . GLY A 1 93 ? -4.584 12.590 16.732 1.00 47.88 93 GLY A O 1
ATOM 710 N N . LYS A 1 94 ? -3.888 11.714 14.797 1.00 46.22 94 LYS A N 1
ATOM 711 C CA . LYS A 1 94 ? -5.238 11.549 14.230 1.00 46.22 94 LYS A CA 1
ATOM 712 C C . LYS A 1 94 ? -5.935 10.265 14.678 1.00 46.22 94 LYS A C 1
ATOM 714 O O . LYS A 1 94 ? -7.161 10.219 14.673 1.00 46.22 94 LYS A O 1
ATOM 719 N N . HIS A 1 95 ? -5.185 9.225 15.031 1.00 49.25 95 HIS A N 1
ATOM 720 C CA . HIS A 1 95 ? -5.707 7.907 15.385 1.00 49.25 95 HIS A CA 1
ATOM 721 C C . HIS A 1 95 ? -4.827 7.269 16.473 1.00 49.25 95 HIS A C 1
ATOM 723 O O . HIS A 1 95 ? -4.101 6.303 16.237 1.00 49.25 95 HIS A O 1
ATOM 729 N N . GLY A 1 96 ? -4.893 7.811 17.693 1.00 48.16 96 GLY A N 1
ATOM 730 C CA . GLY A 1 96 ? -4.235 7.224 18.861 1.00 48.16 96 GLY A CA 1
ATOM 731 C C . GLY A 1 96 ? -4.790 5.829 19.162 1.00 48.16 96 GLY A C 1
ATOM 732 O O . GLY A 1 96 ? -5.915 5.689 19.635 1.00 48.16 96 GLY A O 1
ATOM 733 N N . ILE A 1 97 ? -4.008 4.783 18.892 1.00 48.75 97 ILE A N 1
ATOM 734 C CA . ILE A 1 97 ? -4.296 3.433 19.382 1.00 48.75 97 ILE A CA 1
ATOM 735 C C . ILE A 1 97 ? -3.459 3.259 20.645 1.00 48.75 97 ILE A C 1
ATOM 737 O O . ILE A 1 97 ? -2.248 3.094 20.547 1.00 48.75 97 ILE A O 1
ATOM 741 N N . GLY A 1 98 ? -4.120 3.330 21.804 1.00 48.88 98 GLY A N 1
ATOM 742 C CA . GLY A 1 98 ? -3.506 3.406 23.132 1.00 48.88 98 GLY A CA 1
ATOM 743 C C . GLY A 1 98 ? -2.254 2.547 23.356 1.00 48.88 98 GLY A C 1
ATOM 744 O O . GLY A 1 98 ? -2.133 1.414 22.877 1.00 48.88 98 GLY A O 1
ATOM 745 N N . ASN A 1 99 ? -1.340 3.114 24.143 1.00 48.41 99 ASN A N 1
ATOM 746 C CA . ASN A 1 99 ? -0.071 2.527 24.555 1.00 48.41 99 ASN A CA 1
ATOM 747 C C . ASN A 1 99 ? -0.308 1.295 25.452 1.00 48.41 99 ASN A C 1
ATOM 749 O O . ASN A 1 99 ? -0.885 1.401 26.534 1.00 48.41 99 ASN A O 1
ATOM 753 N N . LYS A 1 100 ? 0.155 0.105 25.050 1.00 44.81 100 LYS A N 1
ATOM 754 C CA . LYS A 1 100 ? 0.011 -1.120 25.861 1.00 44.81 100 LYS A CA 1
ATOM 755 C C . LYS A 1 100 ? 0.886 -1.107 27.115 1.00 44.81 100 LYS A C 1
ATOM 757 O O . LYS A 1 100 ? 0.649 -1.913 28.014 1.00 44.81 100 LYS A O 1
ATOM 762 N N . TYR A 1 101 ? 1.923 -0.272 27.145 1.00 51.47 101 TYR A N 1
ATOM 763 C CA . TYR A 1 101 ? 2.829 -0.134 28.285 1.00 51.47 101 TYR A CA 1
ATOM 764 C C . TYR A 1 101 ? 2.300 0.850 29.328 1.00 51.47 101 TYR A C 1
ATOM 766 O O . TYR A 1 101 ? 2.739 0.802 30.472 1.00 51.47 101 TYR A O 1
ATOM 774 N N . GLU A 1 102 ? 1.321 1.675 28.957 1.00 56.84 102 GLU A N 1
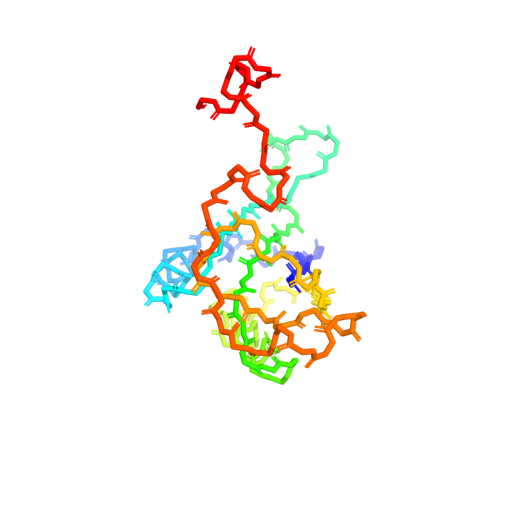ATOM 775 C CA . GLU A 1 102 ? 0.683 2.651 29.839 1.00 56.84 102 GLU A CA 1
ATOM 776 C C . GLU A 1 102 ? -0.848 2.526 29.725 1.00 56.84 102 GLU A C 1
ATOM 778 O O . GLU A 1 102 ? -1.524 3.384 29.156 1.00 56.84 102 GLU A O 1
ATOM 783 N N . PRO A 1 103 ? -1.424 1.420 30.235 1.00 53.03 103 PRO A N 1
ATOM 784 C CA . PRO A 1 103 ? -2.830 1.053 30.031 1.00 53.03 103 PRO A CA 1
ATOM 785 C C . PRO A 1 103 ? -3.860 2.037 30.617 1.00 53.03 103 PRO A C 1
ATOM 787 O O . PRO A 1 103 ? -5.056 1.882 30.357 1.00 53.03 103 PRO A O 1
ATOM 790 N N . GLU A 1 104 ? -3.416 3.019 31.402 1.00 53.56 104 GLU A N 1
ATOM 791 C CA . GLU A 1 104 ? -4.203 4.152 31.902 1.00 53.56 104 GLU A CA 1
ATOM 792 C C . GLU A 1 104 ? -4.467 5.241 30.848 1.00 53.56 104 GLU A C 1
ATOM 794 O O . GLU A 1 104 ? -5.465 5.949 30.956 1.00 53.56 104 GLU A O 1
ATOM 799 N N . TYR A 1 105 ? -3.667 5.312 29.777 1.00 51.66 105 TYR A N 1
ATOM 800 C CA . TYR A 1 105 ? -3.848 6.237 28.649 1.00 51.66 105 TYR A CA 1
ATOM 801 C C . TYR A 1 105 ? -4.542 5.536 27.474 1.00 51.66 105 TYR A C 1
ATOM 803 O O . TYR A 1 105 ? -4.016 5.403 26.368 1.00 51.66 105 TYR A O 1
ATOM 811 N N . ARG A 1 106 ? -5.733 4.998 27.757 1.00 47.12 106 ARG A N 1
ATOM 812 C CA . ARG A 1 106 ? -6.561 4.266 26.785 1.00 47.12 106 ARG A CA 1
ATOM 813 C C . ARG A 1 106 ? -7.443 5.161 25.921 1.00 47.12 106 ARG A C 1
ATOM 815 O O . ARG A 1 106 ? -7.883 4.709 24.864 1.00 47.12 106 ARG A O 1
ATOM 822 N N . ASP A 1 107 ? -7.703 6.379 26.375 1.00 45.50 107 ASP A N 1
ATOM 823 C CA . ASP A 1 107 ? -8.485 7.354 25.626 1.00 45.50 107 ASP A CA 1
ATOM 824 C C . ASP A 1 107 ? -7.590 8.062 24.598 1.00 45.50 107 ASP A C 1
ATOM 826 O O . ASP A 1 107 ? -6.407 8.274 24.876 1.00 45.50 107 ASP A O 1
ATOM 830 N N . PRO A 1 108 ? -8.114 8.420 23.409 1.00 45.16 108 PRO A N 1
ATOM 831 C CA . PRO A 1 108 ? -7.367 9.213 22.447 1.00 45.16 108 PRO A CA 1
ATOM 832 C C . PRO A 1 108 ? -7.051 10.564 23.085 1.00 45.16 108 PRO A C 1
ATOM 834 O O . PRO A 1 108 ? -7.916 11.430 23.205 1.00 45.16 108 PRO A O 1
ATOM 837 N N . VAL A 1 109 ? -5.815 10.726 23.540 1.00 47.09 109 VAL A N 1
ATOM 838 C CA . VAL A 1 109 ? -5.284 12.030 23.908 1.00 47.09 109 VAL A CA 1
ATOM 839 C C . VAL A 1 109 ? -4.941 12.717 22.589 1.00 47.09 109 VAL A C 1
ATOM 841 O O . VAL A 1 109 ? -4.199 12.159 21.777 1.00 47.09 109 VAL A O 1
ATOM 844 N N . GLU A 1 110 ? -5.514 13.896 22.341 1.00 45.34 110 GLU A N 1
ATOM 845 C CA . GLU A 1 110 ? -4.948 14.814 21.352 1.00 45.34 110 GLU A CA 1
ATOM 846 C C . GLU A 1 110 ? -3.552 15.175 21.857 1.00 45.34 110 GLU A C 1
ATOM 848 O O . GLU A 1 110 ? -3.398 15.981 22.771 1.00 45.34 110 GLU A O 1
ATOM 853 N N . TYR A 1 111 ? -2.538 14.489 21.342 1.00 46.09 111 TYR A N 1
ATOM 854 C CA . TYR A 1 111 ? -1.161 14.864 21.592 1.00 46.09 111 TYR A CA 1
ATOM 855 C C . TYR A 1 111 ? -0.788 15.964 20.607 1.00 46.09 111 TYR A C 1
ATOM 857 O O . TYR A 1 111 ? -0.924 15.782 19.392 1.00 46.09 111 TYR A O 1
ATOM 865 N N . GLU A 1 112 ? -0.273 17.079 21.116 1.00 48.44 112 GLU A N 1
ATOM 866 C CA . GLU A 1 112 ? 0.497 17.986 20.275 1.00 48.44 112 GLU A CA 1
ATOM 867 C C . GLU A 1 112 ? 1.738 17.226 19.778 1.00 48.44 112 GLU A C 1
ATOM 869 O O . GLU A 1 112 ? 2.297 16.383 20.484 1.00 48.44 112 GLU A O 1
ATOM 874 N N . LEU A 1 113 ? 2.185 17.492 18.547 1.00 42.12 113 LEU A N 1
ATOM 875 C CA . LEU A 1 113 ? 3.339 16.805 17.935 1.00 42.12 113 LEU A CA 1
ATOM 876 C C . LEU A 1 113 ? 4.592 16.826 18.829 1.00 42.12 113 LEU A C 1
ATOM 878 O O . LEU A 1 113 ? 5.404 15.901 18.792 1.00 42.12 113 LEU A O 1
ATOM 882 N N . GLU A 1 114 ? 4.733 17.872 19.637 1.00 45.16 114 GLU A N 1
ATOM 883 C CA . GLU A 1 114 ? 5.821 18.068 20.593 1.00 45.16 114 GLU A CA 1
ATOM 884 C C . GLU A 1 114 ? 5.747 17.085 21.781 1.00 45.16 114 GLU A C 1
ATOM 886 O O . GLU A 1 114 ? 6.784 16.631 22.265 1.00 45.16 114 GLU A O 1
ATOM 891 N N . ASP A 1 115 ? 4.543 16.671 22.189 1.00 45.41 115 ASP A N 1
ATOM 892 C CA . ASP A 1 115 ? 4.303 15.807 23.355 1.00 45.41 115 ASP A CA 1
ATOM 893 C C . ASP A 1 115 ? 4.577 14.319 23.078 1.00 45.41 115 ASP A C 1
ATOM 895 O O . ASP A 1 115 ? 4.857 13.548 23.996 1.00 45.41 115 ASP A O 1
ATOM 899 N N . VAL A 1 116 ? 4.540 13.899 21.808 1.00 48.38 116 VAL A N 1
ATOM 900 C CA . VAL A 1 116 ? 4.825 12.513 21.369 1.00 48.38 116 VAL A CA 1
ATOM 901 C C . VAL A 1 116 ? 6.243 12.326 20.828 1.00 48.38 116 VAL A C 1
ATOM 903 O O . VAL A 1 116 ? 6.553 11.303 20.214 1.00 48.38 116 VAL A O 1
ATOM 906 N N . GLY A 1 117 ? 7.128 13.300 21.057 1.00 41.78 117 GLY A N 1
ATOM 907 C CA . GLY A 1 117 ? 8.512 13.239 20.588 1.00 41.78 117 GLY A CA 1
ATOM 908 C C . GLY A 1 117 ? 8.658 13.473 19.083 1.00 41.78 117 GLY A C 1
ATOM 909 O O . GLY A 1 117 ? 9.596 12.958 18.469 1.00 41.78 117 GLY A O 1
ATOM 910 N N . GLY A 1 118 ? 7.742 14.237 18.480 1.00 49.16 118 GLY A N 1
ATOM 911 C CA . GLY A 1 118 ? 7.943 14.811 17.155 1.00 49.16 118 GLY A CA 1
ATOM 912 C C . GLY A 1 118 ? 9.192 15.695 17.124 1.00 49.16 118 GLY A C 1
ATOM 913 O O . GLY A 1 118 ? 9.639 16.235 18.137 1.00 49.16 118 GLY A O 1
ATOM 914 N N . TYR A 1 119 ? 9.815 15.808 15.956 1.00 45.19 119 TYR A N 1
ATOM 915 C CA . TYR A 1 119 ? 11.052 16.567 15.832 1.00 45.19 119 TYR A CA 1
ATOM 916 C C . TYR A 1 119 ? 10.778 18.074 15.768 1.00 45.19 119 TYR A C 1
ATOM 918 O O . TYR A 1 119 ? 9.956 18.520 14.970 1.00 45.19 119 TYR A O 1
ATOM 926 N N . GLU A 1 120 ? 11.528 18.859 16.548 1.00 49.03 120 GLU A N 1
ATOM 927 C CA . GLU A 1 120 ? 11.549 20.322 16.428 1.00 49.03 120 GLU A CA 1
ATOM 928 C C . GLU A 1 120 ? 11.851 20.734 14.978 1.00 49.03 120 GLU A C 1
ATOM 930 O O . GLU A 1 120 ? 12.753 20.192 14.320 1.00 49.03 120 GLU A O 1
ATOM 935 N N . LYS A 1 121 ? 11.104 21.722 14.485 1.00 49.88 121 LYS A N 1
ATOM 936 C CA . LYS A 1 121 ? 11.181 22.210 13.103 1.00 49.88 121 LYS A CA 1
ATOM 937 C C . LYS A 1 121 ? 12.580 22.722 12.753 1.00 49.88 121 LYS A C 1
ATOM 939 O O . LYS A 1 121 ? 13.067 22.533 11.641 1.00 49.88 121 LYS A O 1
ATOM 944 N N . GLU A 1 122 ? 13.266 23.306 13.726 1.00 57.34 122 GLU A N 1
ATOM 945 C CA . GLU A 1 122 ? 14.632 23.819 13.626 1.00 57.34 122 GLU A CA 1
ATOM 946 C C . GLU A 1 122 ? 15.670 22.691 13.488 1.00 57.34 122 GLU A C 1
ATOM 948 O O . GLU A 1 122 ? 16.756 22.911 12.951 1.00 57.34 122 GLU A O 1
ATOM 953 N N . LYS A 1 123 ? 15.339 21.475 13.945 1.00 45.62 123 LYS A N 1
ATOM 954 C CA . LYS A 1 123 ? 16.203 20.283 13.903 1.00 45.62 123 LYS A CA 1
ATOM 955 C C . LYS A 1 123 ? 15.938 19.384 12.695 1.00 45.62 123 LYS A C 1
ATOM 957 O O . LYS A 1 123 ? 16.692 18.436 12.489 1.00 45.62 123 LYS A O 1
ATOM 962 N N . THR A 1 124 ? 14.905 19.668 11.898 1.00 44.16 124 THR A N 1
ATOM 963 C CA . THR A 1 124 ? 14.507 18.848 10.738 1.00 44.16 124 THR A CA 1
ATOM 964 C C . THR A 1 124 ? 14.252 19.657 9.456 1.00 44.16 124 THR A C 1
ATOM 966 O O . THR A 1 124 ? 13.202 19.530 8.827 1.00 44.16 124 THR A O 1
ATOM 969 N N . PRO A 1 125 ? 15.234 20.450 8.977 1.00 43.47 125 PRO A N 1
ATOM 970 C CA . PRO A 1 125 ? 15.089 21.312 7.796 1.00 43.47 125 PRO A CA 1
ATOM 971 C C . PRO A 1 125 ? 14.893 20.571 6.460 1.00 43.47 125 PRO A C 1
ATOM 973 O O . PRO A 1 125 ? 14.777 21.215 5.425 1.00 43.47 125 PRO A O 1
ATOM 976 N N . TRP A 1 126 ? 14.892 19.238 6.452 1.00 42.47 126 TRP A N 1
ATOM 977 C CA . TRP A 1 126 ? 14.651 18.402 5.270 1.00 42.47 126 TRP A CA 1
ATOM 978 C C . TRP A 1 126 ? 13.225 17.836 5.201 1.00 42.47 126 TRP A C 1
ATOM 980 O O . TRP A 1 126 ? 12.898 17.174 4.223 1.00 42.47 126 TRP A O 1
ATOM 990 N N . LEU A 1 127 ? 12.390 18.057 6.224 1.00 39.19 127 LEU A N 1
ATOM 991 C CA . LEU A 1 127 ? 10.982 17.628 6.256 1.00 39.19 127 LEU A CA 1
ATOM 992 C C . LEU A 1 127 ? 10.032 18.657 5.606 1.00 39.19 127 LEU A C 1
ATOM 994 O O . LEU A 1 127 ? 8.874 18.760 6.007 1.00 39.19 127 LEU A O 1
ATOM 998 N N . ILE A 1 128 ? 10.528 19.439 4.640 1.00 39.50 128 ILE A N 1
ATOM 999 C CA . ILE A 1 128 ? 9.751 20.465 3.921 1.00 39.50 128 ILE A CA 1
ATOM 1000 C C . ILE A 1 128 ? 8.969 19.838 2.769 1.00 39.50 128 ILE A C 1
ATOM 1002 O O . ILE A 1 128 ? 9.593 19.074 1.999 1.00 39.50 128 ILE A O 1
#